Protein AF-S8DKG9-F1 (afdb_monomer)

Structure (mmCIF, N/CA/C/O backbone):
data_AF-S8DKG9-F1
#
_entry.id   AF-S8DKG9-F1
#
loop_
_atom_site.group_PDB
_atom_site.id
_atom_site.type_symbol
_atom_site.label_atom_id
_atom_site.label_alt_id
_atom_site.label_comp_id
_atom_site.label_asym_id
_atom_site.label_entity_id
_atom_site.label_seq_id
_atom_site.pdbx_PDB_ins_code
_atom_site.Cartn_x
_atom_site.Cartn_y
_atom_site.Cartn_z
_atom_site.occupancy
_atom_site.B_iso_or_equiv
_atom_site.auth_seq_id
_atom_site.auth_comp_id
_atom_site.auth_asym_id
_atom_site.auth_atom_id
_atom_site.pdbx_PDB_model_num
ATOM 1 N N . MET A 1 1 ? 8.932 7.294 16.974 1.00 75.62 1 MET A N 1
ATOM 2 C CA . MET A 1 1 ? 8.377 8.209 15.946 1.00 75.62 1 MET A CA 1
ATOM 3 C C . MET A 1 1 ? 7.200 7.528 15.258 1.00 75.62 1 MET A C 1
ATOM 5 O O . MET A 1 1 ? 7.121 6.305 15.346 1.00 75.62 1 MET A O 1
ATOM 9 N N . VAL A 1 2 ? 6.285 8.270 14.629 1.00 86.62 2 VAL A N 1
ATOM 10 C CA . VAL A 1 2 ? 5.257 7.687 13.738 1.00 86.62 2 VAL A CA 1
ATOM 11 C C . VAL A 1 2 ? 5.864 7.347 12.367 1.00 86.62 2 VAL A C 1
ATOM 13 O O . VAL A 1 2 ? 6.949 7.855 12.080 1.00 86.62 2 VAL A O 1
ATOM 16 N N . PRO A 1 3 ? 5.244 6.473 11.552 1.00 85.62 3 PRO A N 1
ATOM 17 C CA . PRO A 1 3 ? 5.684 6.229 10.180 1.00 85.62 3 PRO A CA 1
ATOM 18 C C . PRO A 1 3 ? 5.765 7.501 9.342 1.00 85.62 3 PRO A C 1
ATOM 20 O O . PRO A 1 3 ? 4.886 8.356 9.423 1.00 85.62 3 PRO A O 1
ATOM 23 N N . CYS A 1 4 ? 6.819 7.603 8.537 1.00 88.81 4 CYS A N 1
ATOM 24 C CA . CYS A 1 4 ? 7.011 8.702 7.603 1.00 88.81 4 CYS A CA 1
ATOM 25 C C . CYS A 1 4 ? 6.532 8.298 6.204 1.00 88.81 4 CYS A C 1
ATOM 27 O O . CYS A 1 4 ? 6.361 7.115 5.903 1.00 88.81 4 CYS A O 1
ATOM 29 N N . HIS A 1 5 ? 6.385 9.294 5.333 1.00 92.19 5 HIS A N 1
ATOM 30 C CA . HIS A 1 5 ? 6.269 9.076 3.895 1.00 92.19 5 HIS A CA 1
ATOM 31 C C . HIS A 1 5 ? 7.368 8.121 3.403 1.00 92.19 5 HIS A C 1
ATOM 33 O O . HIS A 1 5 ? 8.530 8.244 3.806 1.00 92.19 5 HIS A O 1
ATOM 39 N N . GLY A 1 6 ? 7.015 7.177 2.532 1.00 94.19 6 GLY A N 1
ATOM 40 C CA . GLY A 1 6 ? 7.966 6.222 1.968 1.00 94.19 6 GLY A CA 1
ATOM 41 C C . GLY A 1 6 ? 8.146 4.939 2.786 1.00 94.19 6 GLY A C 1
ATOM 42 O O . GLY A 1 6 ? 8.810 4.012 2.327 1.00 94.19 6 GLY A O 1
ATOM 43 N N . THR A 1 7 ? 7.623 4.866 4.017 1.00 95.69 7 THR A N 1
ATOM 44 C CA . THR A 1 7 ? 7.781 3.694 4.893 1.00 95.69 7 THR A CA 1
ATOM 45 C C . THR A 1 7 ? 6.793 2.584 4.529 1.00 95.69 7 THR A C 1
ATOM 47 O O . THR A 1 7 ? 5.601 2.829 4.353 1.00 95.69 7 THR A O 1
ATOM 50 N N . TYR A 1 8 ? 7.273 1.342 4.482 1.00 96.50 8 TYR A N 1
ATOM 51 C CA . TYR A 1 8 ? 6.431 0.154 4.402 1.00 96.50 8 TYR A CA 1
ATOM 52 C C . TYR A 1 8 ? 5.974 -0.293 5.787 1.00 96.50 8 TYR A C 1
ATOM 54 O O . TYR A 1 8 ? 6.743 -0.321 6.749 1.00 96.50 8 TYR A O 1
ATOM 62 N N . LEU A 1 9 ? 4.708 -0.680 5.872 1.00 95.25 9 LEU A N 1
ATOM 63 C CA . LEU A 1 9 ? 4.007 -1.033 7.092 1.00 95.25 9 LEU A CA 1
ATOM 64 C C . LEU A 1 9 ? 3.338 -2.391 6.951 1.00 95.25 9 LEU A C 1
ATOM 66 O O . LEU A 1 9 ? 2.873 -2.771 5.878 1.00 95.25 9 LEU A O 1
ATOM 70 N N . ILE A 1 10 ? 3.220 -3.079 8.082 1.00 94.69 10 ILE A N 1
ATOM 71 C CA . ILE A 1 10 ? 2.229 -4.136 8.252 1.00 94.69 10 ILE A CA 1
ATOM 72 C C . ILE A 1 10 ? 1.059 -3.510 8.999 1.00 94.69 10 ILE A C 1
ATOM 74 O O . ILE A 1 10 ? 1.215 -3.062 10.138 1.00 94.69 10 ILE A O 1
ATOM 78 N N . VAL A 1 11 ? -0.101 -3.467 8.356 1.00 93.62 11 VAL A N 1
ATOM 79 C CA . VAL A 1 11 ? -1.324 -2.894 8.917 1.00 93.62 11 VAL A CA 1
ATOM 80 C C . VAL A 1 11 ? -2.338 -3.992 9.200 1.00 93.62 11 VAL A C 1
ATOM 82 O O . VAL A 1 11 ? -2.447 -4.971 8.465 1.00 93.62 11 VAL A O 1
ATOM 85 N N . GLN A 1 12 ? -3.079 -3.827 10.287 1.00 94.62 12 GLN A N 1
ATOM 86 C CA . GLN A 1 12 ? -4.190 -4.690 10.661 1.00 94.62 12 GLN A CA 1
ATOM 87 C C . GLN A 1 12 ? -5.362 -3.794 11.035 1.00 94.62 12 GLN A C 1
ATOM 89 O O . GLN A 1 12 ? -5.198 -2.850 11.809 1.00 94.62 12 GLN A O 1
ATOM 94 N N . LEU A 1 13 ? -6.529 -4.083 10.466 1.00 91.75 13 LEU A N 1
ATOM 95 C CA . LEU A 1 13 ? -7.743 -3.326 10.739 1.00 91.75 13 LEU A CA 1
ATOM 96 C C . LEU A 1 13 ? -8.212 -3.580 12.177 1.00 91.75 13 LEU A C 1
ATOM 98 O O . LEU A 1 13 ? -8.442 -4.727 12.559 1.00 91.75 13 LEU A O 1
ATOM 102 N N . ASP A 1 14 ? -8.393 -2.507 12.945 1.00 92.94 14 ASP A N 1
ATOM 103 C CA . ASP A 1 14 ? -9.015 -2.536 14.272 1.00 92.94 14 ASP A CA 1
ATOM 104 C C . ASP A 1 14 ? -10.452 -2.013 14.164 1.00 92.94 14 ASP A C 1
ATOM 106 O O . ASP A 1 14 ? -10.747 -0.846 14.436 1.00 92.94 14 ASP A O 1
ATOM 110 N N . ALA A 1 15 ? -11.347 -2.885 13.693 1.00 92.25 15 ALA A N 1
ATOM 111 C CA . ALA A 1 15 ? -12.741 -2.532 13.435 1.00 92.25 15 ALA A CA 1
ATOM 112 C C . ALA A 1 15 ? -13.464 -2.058 14.706 1.00 92.25 15 ALA A C 1
ATOM 114 O O . ALA A 1 15 ? -14.279 -1.142 14.646 1.00 92.25 15 ALA A O 1
ATOM 115 N N . VAL A 1 16 ? -13.139 -2.645 15.863 1.00 92.94 16 VAL A N 1
ATOM 116 C CA . VAL A 1 16 ? -13.751 -2.295 17.152 1.00 92.94 16 VAL A CA 1
ATOM 117 C C . VAL A 1 16 ? -13.411 -0.858 17.526 1.00 92.94 16 VAL A C 1
ATOM 119 O O . VAL A 1 16 ? -14.312 -0.070 17.806 1.00 92.94 16 VAL A O 1
ATOM 122 N N . ARG A 1 17 ? -12.130 -0.483 17.462 1.00 90.62 17 ARG A N 1
ATOM 123 C CA . ARG A 1 17 ? -11.689 0.881 17.773 1.00 90.62 17 ARG A CA 1
ATOM 124 C C . ARG A 1 17 ? -12.236 1.922 16.795 1.00 90.62 17 ARG A C 1
ATOM 126 O O . ARG A 1 17 ? -12.411 3.076 17.174 1.00 90.62 17 ARG A O 1
ATOM 133 N N . MET A 1 18 ? -12.511 1.535 15.548 1.00 88.69 18 MET A N 1
ATOM 134 C CA . MET A 1 18 ? -13.120 2.431 14.559 1.00 88.69 18 MET A CA 1
ATOM 135 C C . MET A 1 18 ? -14.575 2.771 14.884 1.00 88.69 18 MET A C 1
ATOM 137 O O . MET A 1 18 ? -14.980 3.915 14.685 1.00 88.69 18 MET A O 1
ATOM 141 N N . VAL A 1 19 ? -15.352 1.803 15.378 1.00 93.62 19 VAL A N 1
ATOM 142 C CA . VAL A 1 19 ? -16.785 1.996 15.665 1.00 93.62 19 VAL A CA 1
ATOM 143 C C . VAL A 1 19 ? -17.067 2.394 17.112 1.00 93.62 19 VAL A C 1
ATOM 145 O O . VAL A 1 19 ? -18.139 2.920 17.390 1.00 93.62 19 VAL A O 1
ATOM 148 N N . GLU A 1 20 ? -16.121 2.196 18.035 1.00 92.06 20 GLU A N 1
ATOM 149 C CA . GLU A 1 20 ? -16.261 2.556 19.454 1.00 92.06 20 GLU A CA 1
ATOM 150 C C . GLU A 1 20 ? -16.758 4.002 19.678 1.00 92.06 20 GLU A C 1
ATOM 152 O O . GLU A 1 20 ? -17.687 4.183 20.470 1.00 92.06 20 GLU A O 1
ATOM 157 N N . PRO A 1 21 ? -16.256 5.035 18.965 1.00 91.19 21 PRO A N 1
ATOM 158 C CA . PRO A 1 21 ? -16.737 6.407 19.140 1.00 91.19 21 PRO A CA 1
ATOM 159 C C . PRO A 1 21 ? -18.199 6.626 18.729 1.00 91.19 21 PRO A C 1
ATOM 161 O O . PRO A 1 21 ? -18.789 7.619 19.146 1.00 91.19 21 PRO A O 1
ATOM 164 N N . LEU A 1 22 ? -18.777 5.733 17.916 1.00 94.25 22 LEU A N 1
ATOM 165 C CA . LEU A 1 22 ? -20.170 5.819 17.467 1.00 94.25 22 LEU A CA 1
ATOM 166 C C . LEU A 1 22 ? -21.159 5.355 18.543 1.00 94.25 22 LEU A C 1
ATOM 168 O O . LEU A 1 22 ? -22.343 5.651 18.431 1.00 94.25 22 LEU A O 1
ATOM 172 N N . GLN A 1 23 ? -20.682 4.644 19.575 1.00 94.38 23 GLN A N 1
ATOM 173 C CA . GLN A 1 23 ? -21.496 4.134 20.687 1.00 94.38 23 GLN A CA 1
ATOM 174 C C . GLN A 1 23 ? -22.697 3.275 20.241 1.00 94.38 23 GLN A C 1
ATOM 176 O O . GLN A 1 23 ? -23.710 3.200 20.933 1.00 94.38 23 GLN A O 1
ATOM 181 N N . ASP A 1 24 ? -22.571 2.596 19.098 1.00 96.88 24 ASP A N 1
ATOM 182 C CA . ASP A 1 24 ? -23.618 1.748 18.530 1.00 96.88 24 ASP A CA 1
ATOM 183 C C . ASP A 1 24 ? -23.346 0.261 18.853 1.00 96.88 24 ASP A C 1
ATOM 185 O O . ASP A 1 24 ? -22.339 -0.302 18.401 1.00 96.88 24 ASP A O 1
ATOM 189 N N . PRO A 1 25 ? -24.225 -0.410 19.624 1.00 94.88 25 PRO A N 1
ATOM 190 C CA . PRO A 1 25 ? -24.034 -1.806 20.007 1.00 94.88 25 PRO A CA 1
ATOM 191 C C . PRO A 1 25 ? -24.136 -2.786 18.828 1.00 94.88 25 PRO A C 1
ATOM 193 O O . PRO A 1 25 ? -23.493 -3.837 18.868 1.00 94.88 25 PRO A O 1
ATOM 196 N N . VAL A 1 26 ? -24.901 -2.463 17.779 1.00 96.62 26 VAL A N 1
ATOM 197 C CA . VAL A 1 26 ? -25.032 -3.288 16.567 1.00 96.62 26 VAL A CA 1
ATOM 198 C C . VAL A 1 26 ? -23.736 -3.229 15.768 1.00 96.62 26 VAL A C 1
ATOM 200 O O . VAL A 1 26 ? -23.186 -4.273 15.410 1.00 96.62 26 VAL A O 1
ATOM 203 N N . LEU A 1 27 ? -23.193 -2.025 15.558 1.00 94.88 27 LEU A N 1
ATOM 204 C CA . LEU A 1 27 ? -21.902 -1.859 14.884 1.00 94.88 27 LEU A CA 1
ATOM 205 C C . LEU A 1 27 ? -20.767 -2.504 15.678 1.00 94.88 27 LEU A C 1
ATOM 207 O O . LEU A 1 27 ? -19.899 -3.146 15.092 1.00 94.88 27 LEU A O 1
ATOM 211 N N . LEU A 1 28 ? -20.787 -2.395 17.007 1.00 96.00 28 LEU A N 1
ATOM 212 C CA . LEU A 1 28 ? -19.788 -3.027 17.864 1.00 96.00 28 LEU A CA 1
ATOM 213 C C . LEU A 1 28 ? -19.847 -4.559 17.784 1.00 96.00 28 LEU A C 1
ATOM 215 O O . LEU A 1 28 ? -18.804 -5.212 17.731 1.00 96.00 28 LEU A O 1
ATOM 219 N N . ALA A 1 29 ? -21.049 -5.142 17.761 1.00 94.62 29 ALA A N 1
ATOM 220 C CA . ALA A 1 29 ? -21.229 -6.581 17.592 1.00 94.62 29 ALA A CA 1
ATOM 221 C C . ALA A 1 29 ? -20.717 -7.053 16.222 1.00 94.62 29 ALA A C 1
ATOM 223 O O . ALA A 1 29 ? -19.971 -8.030 16.159 1.00 94.62 29 ALA A O 1
ATOM 224 N N . ALA A 1 30 ? -21.039 -6.321 15.150 1.00 94.81 30 ALA A N 1
ATOM 225 C CA . ALA A 1 30 ? -20.539 -6.603 13.806 1.00 94.81 30 ALA A CA 1
ATOM 226 C C . ALA A 1 30 ? -19.007 -6.473 13.722 1.00 94.81 30 ALA A C 1
ATOM 228 O O . ALA A 1 30 ? -18.332 -7.353 13.192 1.00 94.81 30 ALA A O 1
ATOM 229 N N . ALA A 1 31 ? -18.432 -5.426 14.316 1.00 94.44 31 ALA A N 1
ATOM 230 C CA . ALA A 1 31 ? -16.992 -5.191 14.318 1.00 94.44 31 ALA A CA 1
ATOM 231 C C . ALA A 1 31 ? -16.198 -6.298 15.028 1.00 94.44 31 ALA A C 1
ATOM 233 O O . ALA A 1 31 ? -15.081 -6.607 14.621 1.00 94.44 31 ALA A O 1
ATOM 234 N N . ARG A 1 32 ? -16.768 -6.920 16.067 1.00 93.56 32 ARG A N 1
ATOM 235 C CA . ARG A 1 32 ? -16.126 -8.018 16.811 1.00 93.56 32 ARG A CA 1
ATOM 236 C C . ARG A 1 32 ? -16.015 -9.316 16.018 1.00 93.56 32 ARG A C 1
ATOM 238 O O . ARG A 1 32 ? -15.121 -10.106 16.305 1.00 93.56 32 ARG A O 1
ATOM 245 N N . VAL A 1 33 ? -16.919 -9.550 15.069 1.00 94.75 33 VAL A N 1
ATOM 246 C CA . VAL A 1 33 ? -16.919 -10.768 14.241 1.00 94.75 33 VAL A CA 1
ATOM 247 C C . VAL A 1 33 ? -16.203 -10.576 12.905 1.00 94.75 33 VAL A C 1
ATOM 249 O O . VAL A 1 33 ? -15.987 -11.552 12.189 1.00 94.75 33 VAL A O 1
ATOM 252 N N . LEU A 1 34 ? -15.812 -9.342 12.564 1.00 92.19 34 LEU A N 1
ATOM 253 C CA . LEU A 1 34 ? -15.063 -9.075 11.343 1.00 92.19 34 LEU A CA 1
ATOM 254 C C . LEU A 1 34 ?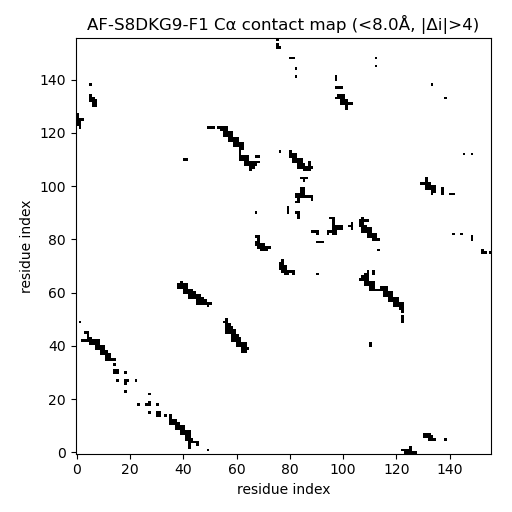 -13.671 -9.722 11.414 1.00 92.19 34 LEU A C 1
ATOM 256 O O . LEU A 1 34 ? -12.921 -9.483 12.367 1.00 92.19 34 LEU A O 1
ATOM 260 N N . PRO A 1 35 ? -13.283 -10.513 10.398 1.00 89.31 35 PRO A N 1
ATOM 261 C CA . PRO A 1 35 ? -11.953 -11.092 10.353 1.00 89.31 35 PRO A CA 1
ATOM 262 C C . PRO A 1 35 ? -10.920 -9.977 10.184 1.00 89.31 35 PRO A C 1
ATOM 264 O O . PRO A 1 35 ? -10.981 -9.184 9.244 1.00 89.31 35 PRO A O 1
ATOM 267 N N . SER A 1 36 ? -9.938 -9.932 11.083 1.00 86.81 36 SER A N 1
ATOM 268 C CA . SER A 1 36 ? -8.800 -9.028 10.939 1.00 86.81 36 SER A CA 1
ATOM 269 C C . SER A 1 36 ? -7.647 -9.766 10.266 1.00 86.81 36 SER A C 1
ATOM 271 O O . SER A 1 36 ? -7.151 -10.777 10.759 1.00 86.81 36 SER A O 1
ATOM 273 N N . GLN A 1 37 ? -7.233 -9.261 9.108 1.00 91.12 37 GLN A N 1
ATOM 274 C CA . GLN A 1 37 ? -6.073 -9.759 8.378 1.00 91.12 37 GLN A CA 1
ATOM 275 C C . GLN A 1 37 ? -4.953 -8.724 8.420 1.00 91.12 37 GLN A C 1
ATOM 277 O O . GLN A 1 37 ? -5.185 -7.535 8.661 1.00 91.12 37 GLN A O 1
ATOM 282 N N . LYS A 1 38 ? -3.726 -9.203 8.222 1.00 94.62 38 LYS A N 1
ATOM 283 C CA . LYS A 1 38 ? -2.544 -8.355 8.108 1.00 94.62 38 LYS A CA 1
ATOM 284 C C . LYS A 1 38 ? -2.277 -8.090 6.639 1.00 94.62 38 LYS A C 1
ATOM 286 O O . LYS A 1 38 ? -2.207 -9.027 5.850 1.00 94.62 38 LYS A O 1
ATOM 291 N N . TYR A 1 39 ? -2.074 -6.827 6.316 1.00 94.94 39 TYR A N 1
ATOM 292 C CA . TYR A 1 39 ? -1.759 -6.370 4.974 1.00 94.94 39 TYR A CA 1
ATOM 293 C C . TYR A 1 39 ? -0.414 -5.669 4.991 1.00 94.94 39 TYR A C 1
ATOM 295 O O . TYR A 1 39 ? -0.038 -5.054 5.991 1.00 94.94 39 TYR A O 1
ATOM 303 N N . VAL A 1 40 ? 0.304 -5.755 3.880 1.00 96.44 40 VAL A N 1
ATOM 304 C CA . VAL A 1 40 ? 1.503 -4.953 3.661 1.00 96.44 40 VAL A CA 1
ATOM 305 C C . VAL A 1 40 ? 1.091 -3.717 2.877 1.00 96.44 40 VAL A C 1
ATOM 307 O O . VAL A 1 40 ? 0.313 -3.80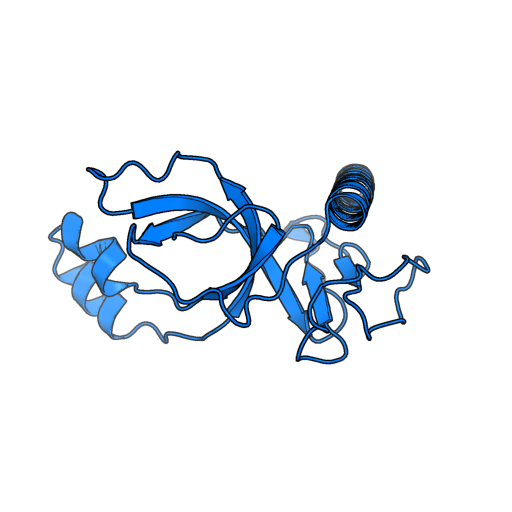7 1.929 1.00 96.44 40 VAL A O 1
ATOM 310 N N . ALA A 1 41 ? 1.574 -2.558 3.297 1.00 96.94 41 ALA A N 1
ATOM 311 C CA . ALA A 1 41 ? 1.223 -1.289 2.687 1.00 96.94 41 ALA A CA 1
ATOM 312 C C . ALA A 1 41 ? 2.414 -0.334 2.685 1.00 96.94 41 ALA A C 1
ATOM 314 O O . ALA A 1 41 ? 3.337 -0.477 3.482 1.00 96.94 41 ALA A O 1
ATOM 315 N N . HIS A 1 42 ? 2.379 0.654 1.807 1.00 97.19 42 HIS A N 1
ATOM 316 C CA . HIS A 1 42 ? 3.346 1.738 1.714 1.00 97.19 42 HIS A CA 1
ATOM 317 C C . HIS A 1 42 ? 2.674 3.062 2.085 1.00 97.19 42 HIS A C 1
ATOM 319 O O . HIS A 1 42 ? 1.566 3.323 1.621 1.00 97.19 42 HIS A O 1
ATOM 325 N N . VAL A 1 43 ? 3.319 3.900 2.900 1.00 96.38 43 VAL A N 1
ATOM 326 C CA . VAL A 1 43 ? 2.818 5.249 3.216 1.00 96.38 43 VAL A CA 1
ATOM 327 C C . VAL A 1 43 ? 3.055 6.164 2.019 1.00 96.38 43 VAL A C 1
ATOM 329 O O . VAL A 1 43 ? 4.193 6.564 1.772 1.00 96.38 43 VAL A O 1
ATOM 332 N N . LEU A 1 44 ? 1.980 6.470 1.291 1.00 95.50 44 LEU A N 1
ATOM 333 C CA . LEU A 1 44 ? 2.010 7.335 0.114 1.00 95.50 44 LEU A CA 1
ATOM 334 C C . LEU A 1 44 ? 1.873 8.806 0.494 1.00 95.50 44 LEU A C 1
ATOM 336 O O . LEU A 1 44 ? 2.635 9.623 0.009 1.00 95.50 44 LEU A O 1
ATOM 340 N N . GLU A 1 45 ? 0.945 9.148 1.385 1.00 93.69 45 GLU A N 1
ATOM 341 C CA . GLU A 1 45 ? 0.726 10.540 1.784 1.00 93.69 45 GLU A CA 1
ATOM 342 C C . GLU A 1 45 ? 0.366 10.639 3.270 1.00 93.69 45 GLU A C 1
ATOM 344 O O . GLU A 1 45 ? -0.235 9.732 3.853 1.00 93.69 45 GLU A O 1
ATOM 349 N N . ILE A 1 46 ? 0.775 11.743 3.899 1.00 93.81 46 ILE A N 1
ATOM 350 C CA . ILE A 1 46 ? 0.399 12.101 5.269 1.00 93.81 46 ILE A CA 1
ATOM 351 C C . ILE A 1 46 ? -0.603 13.255 5.184 1.00 93.81 46 ILE A C 1
ATOM 353 O O . ILE A 1 46 ? -0.212 14.420 5.151 1.00 93.81 46 ILE A O 1
ATOM 357 N N . ASP A 1 47 ? -1.892 12.919 5.176 1.00 93.56 47 ASP A N 1
ATOM 358 C CA . ASP A 1 47 ? -2.988 13.891 5.043 1.00 93.56 47 ASP A CA 1
ATOM 359 C C . ASP A 1 47 ? -3.131 14.791 6.280 1.00 93.56 47 ASP A C 1
ATOM 361 O O . ASP A 1 47 ? -3.643 15.909 6.216 1.00 93.56 47 ASP A O 1
ATOM 365 N N . GLU A 1 48 ? -2.737 14.285 7.450 1.00 93.38 48 GLU A N 1
ATOM 366 C CA . GLU A 1 48 ? -2.856 14.985 8.723 1.00 93.38 48 GLU A CA 1
ATOM 367 C C . GLU A 1 48 ? -1.557 14.880 9.519 1.00 93.38 48 GLU A C 1
ATOM 369 O O . GLU A 1 48 ? -1.030 13.794 9.752 1.00 93.38 48 GLU A O 1
ATOM 374 N N . LEU A 1 49 ? -1.042 16.018 9.992 1.00 89.56 49 LEU A N 1
ATOM 375 C CA . LEU A 1 49 ? 0.191 16.019 10.772 1.00 89.56 49 LEU A CA 1
ATOM 376 C C . LEU A 1 49 ? 0.016 15.248 12.099 1.00 89.56 49 LEU A C 1
ATOM 378 O O . LEU A 1 49 ? -0.978 15.462 12.809 1.00 89.56 49 LEU A O 1
ATOM 382 N N . PRO A 1 50 ? 0.994 14.406 12.487 1.00 89.69 50 PRO A N 1
ATOM 383 C CA . PRO A 1 50 ? 0.964 13.603 13.709 1.00 89.69 50 PRO A CA 1
ATOM 384 C C . PRO A 1 50 ? 1.245 14.465 14.949 1.00 89.69 50 PRO A C 1
ATOM 386 O O . PRO A 1 50 ? 2.315 14.413 15.558 1.00 89.69 50 PRO A O 1
ATOM 389 N N . MET A 1 51 ? 0.275 15.301 15.316 1.00 89.44 51 MET A N 1
ATOM 390 C CA . MET A 1 51 ? 0.395 16.218 16.447 1.00 89.44 51 MET A CA 1
ATOM 391 C C . MET A 1 51 ? 0.366 15.455 17.786 1.00 89.44 51 MET A C 1
ATOM 393 O O . MET A 1 51 ? -0.485 14.577 17.954 1.00 89.44 51 MET A O 1
ATOM 397 N N . PRO A 1 52 ? 1.191 15.830 18.788 1.00 84.50 52 PRO A N 1
ATOM 398 C CA . PRO A 1 52 ? 1.271 15.125 20.076 1.00 84.50 52 PRO A CA 1
ATOM 399 C C . PRO A 1 52 ? -0.053 15.010 20.848 1.00 84.50 52 PRO A C 1
ATOM 401 O O . PRO A 1 52 ? -0.222 14.097 21.649 1.00 84.50 52 PRO A O 1
ATOM 404 N N . PHE A 1 53 ? -0.991 15.933 20.621 1.00 88.56 53 PHE A N 1
ATOM 405 C CA . PHE A 1 53 ? -2.299 15.969 21.285 1.00 88.56 53 PHE A CA 1
ATOM 406 C C . PHE A 1 53 ? -3.396 15.184 20.549 1.00 88.56 53 PHE A C 1
ATOM 408 O O . PHE A 1 53 ? -4.496 15.024 21.078 1.00 88.56 53 PHE A O 1
ATOM 415 N N . LYS A 1 54 ? -3.138 14.707 19.326 1.00 90.25 54 LYS A N 1
ATOM 416 C CA . LYS A 1 54 ? -4.087 13.879 18.572 1.00 90.25 54 LYS A CA 1
ATOM 417 C C . LYS A 1 54 ? -3.827 12.405 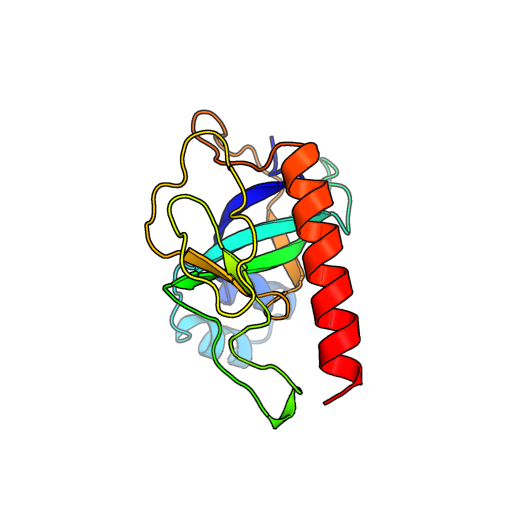18.86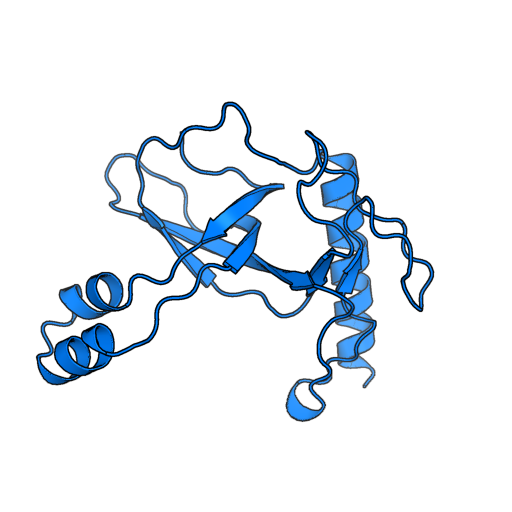1 1.00 90.25 54 LYS A C 1
ATOM 419 O O . LYS A 1 54 ? -2.677 11.988 18.961 1.00 90.25 54 LYS A O 1
ATOM 424 N N . ARG A 1 55 ? -4.895 11.608 18.973 1.00 90.88 55 ARG A N 1
ATOM 425 C CA . ARG A 1 55 ? -4.807 10.154 19.223 1.00 90.88 55 ARG A CA 1
ATOM 426 C C . ARG A 1 55 ? -4.273 9.380 18.019 1.00 90.88 55 ARG A C 1
ATOM 428 O O . ARG A 1 55 ? -3.637 8.342 18.186 1.00 90.88 55 ARG A O 1
ATOM 435 N N . ASP A 1 56 ? -4.546 9.886 16.828 1.00 93.19 56 ASP A N 1
ATOM 436 C CA . ASP A 1 56 ? -4.174 9.321 15.541 1.00 93.19 56 ASP A CA 1
ATOM 437 C C . ASP A 1 56 ? -4.017 10.443 14.508 1.00 93.19 56 ASP A C 1
ATOM 439 O O . ASP A 1 56 ? -4.306 11.610 14.791 1.00 93.19 56 ASP A O 1
ATOM 443 N N . HIS A 1 57 ? -3.505 10.081 13.340 1.00 93.38 57 HIS A N 1
ATOM 444 C CA . HIS A 1 57 ? -3.424 10.938 12.166 1.00 93.38 57 HIS A CA 1
ATOM 445 C C . HIS A 1 57 ? -3.864 10.163 10.928 1.00 93.38 57 HIS A C 1
ATOM 447 O O . HIS A 1 57 ? -3.729 8.936 10.871 1.00 93.38 57 HIS A O 1
ATOM 453 N N . LYS A 1 58 ? -4.422 10.881 9.955 1.00 94.69 58 LYS A N 1
ATOM 454 C CA . LYS A 1 58 ? -4.809 10.335 8.657 1.00 94.69 58 LYS A CA 1
ATOM 455 C C . LYS A 1 58 ? -3.620 10.239 7.709 1.00 94.69 58 LYS A C 1
ATOM 457 O O . LYS A 1 58 ? -2.843 11.185 7.593 1.00 94.69 58 LYS A O 1
ATOM 462 N N . CYS A 1 59 ? -3.550 9.111 7.015 1.00 95.19 59 CYS A N 1
ATOM 463 C CA . CYS A 1 59 ? -2.604 8.866 5.936 1.00 95.19 59 CYS A CA 1
ATOM 464 C C . CYS A 1 59 ? -3.296 8.142 4.787 1.00 95.19 59 CYS A C 1
ATOM 466 O O . CYS A 1 59 ? -4.189 7.314 5.015 1.00 95.19 59 CYS A O 1
ATOM 468 N N . GLN A 1 60 ? -2.788 8.361 3.582 1.00 96.31 60 GLN A N 1
ATOM 469 C CA . GLN A 1 60 ? -3.082 7.527 2.432 1.00 96.31 60 GLN A CA 1
ATOM 470 C C . GLN A 1 60 ? -2.006 6.452 2.289 1.00 96.31 60 GLN A C 1
ATOM 472 O O . GLN A 1 60 ? -0.800 6.721 2.334 1.00 96.31 60 GLN A O 1
ATOM 477 N N . LEU A 1 61 ? -2.450 5.209 2.135 1.00 97.12 61 LEU A N 1
ATOM 478 C CA . LEU A 1 61 ? -1.574 4.072 1.891 1.00 97.12 61 LEU A CA 1
ATOM 479 C C . LEU A 1 61 ? -1.709 3.588 0.453 1.00 97.12 61 LEU A C 1
ATOM 481 O O . LEU A 1 61 ? -2.716 3.848 -0.192 1.00 97.12 61 LEU A O 1
ATOM 485 N N . VAL A 1 62 ? -0.732 2.812 -0.005 1.00 97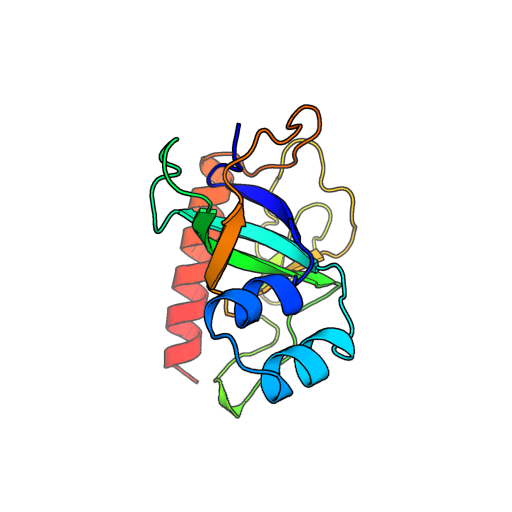.19 62 VAL A N 1
ATOM 486 C CA . VAL A 1 62 ? -0.831 1.954 -1.192 1.00 97.19 62 VAL A CA 1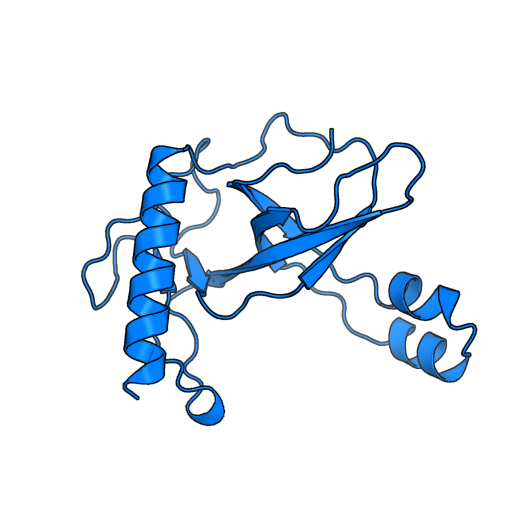
ATOM 487 C C . VAL A 1 62 ? -0.659 0.513 -0.731 1.00 97.19 62 VAL A C 1
ATOM 489 O O . VAL A 1 62 ? 0.347 0.189 -0.093 1.00 97.19 62 VAL A O 1
ATOM 492 N N . LEU A 1 63 ? -1.636 -0.351 -1.003 1.00 97.00 63 LEU A N 1
ATOM 493 C CA . LEU A 1 63 ? -1.545 -1.764 -0.636 1.00 97.00 63 LEU A CA 1
ATOM 494 C C . LEU A 1 63 ? -0.541 -2.503 -1.524 1.00 97.00 63 LEU A C 1
ATOM 496 O O . LEU A 1 63 ? -0.404 -2.228 -2.717 1.00 97.00 63 LEU A O 1
ATOM 500 N N . VAL A 1 64 ? 0.155 -3.462 -0.918 1.00 97.38 64 VAL A N 1
ATOM 501 C CA . VAL A 1 64 ? 1.107 -4.338 -1.597 1.00 97.38 64 VAL A CA 1
ATOM 502 C C . VAL A 1 64 ? 0.472 -5.709 -1.793 1.00 97.38 64 VAL A C 1
ATOM 504 O O . VAL A 1 64 ? 0.103 -6.377 -0.825 1.00 97.38 64 VAL A O 1
ATOM 507 N N . GLY A 1 65 ? 0.366 -6.121 -3.052 1.00 95.31 65 GLY A N 1
ATOM 508 C CA . GLY A 1 65 ? -0.077 -7.447 -3.464 1.00 95.31 65 GLY A CA 1
ATOM 509 C C . GLY A 1 65 ? 1.097 -8.388 -3.725 1.00 95.31 65 GLY A C 1
ATOM 510 O O . GLY A 1 65 ? 2.236 -7.958 -3.928 1.00 95.31 65 GLY A O 1
ATOM 511 N N . LYS A 1 66 ? 0.809 -9.692 -3.721 1.00 95.06 66 LYS A N 1
ATOM 512 C CA . LYS A 1 66 ? 1.708 -10.712 -4.265 1.00 95.06 66 LYS A CA 1
ATOM 513 C C . LYS A 1 66 ? 1.293 -11.002 -5.706 1.00 95.06 66 LYS A C 1
ATOM 515 O O . LYS A 1 66 ? 0.125 -11.308 -5.932 1.00 95.06 66 LYS A O 1
ATOM 520 N N . GLY A 1 67 ? 2.241 -10.947 -6.635 1.00 94.25 67 GLY A N 1
ATOM 521 C CA . GLY A 1 67 ? 1.962 -10.971 -8.069 1.00 94.25 67 GLY A CA 1
ATOM 522 C C . GLY A 1 67 ? 1.325 -9.670 -8.570 1.00 94.25 67 GLY A C 1
ATOM 523 O O . GLY A 1 67 ? 1.180 -8.699 -7.824 1.00 94.25 67 GLY A O 1
ATOM 524 N N . LEU A 1 68 ? 0.958 -9.663 -9.852 1.00 93.19 68 LEU A N 1
ATOM 525 C CA . LEU A 1 68 ? 0.297 -8.525 -10.495 1.00 93.19 68 LEU A CA 1
ATOM 526 C C . LEU A 1 68 ? -1.032 -8.174 -9.809 1.00 93.19 68 LEU A C 1
ATOM 528 O O . LEU A 1 68 ? -1.659 -9.016 -9.161 1.00 93.19 68 LEU A O 1
ATOM 532 N N . CYS A 1 69 ? -1.459 -6.918 -9.958 1.00 89.69 69 CYS A N 1
ATOM 533 C CA . CYS A 1 69 ? -2.729 -6.462 -9.400 1.00 89.69 69 CYS A CA 1
ATOM 534 C C . CYS A 1 69 ? -3.900 -7.250 -10.001 1.00 89.69 69 CYS A C 1
ATOM 536 O O . CYS A 1 69 ? -3.868 -7.638 -11.169 1.00 89.69 69 CYS A O 1
ATOM 538 N N . GLN A 1 70 ? -4.936 -7.474 -9.193 1.00 90.38 70 GLN A N 1
ATOM 539 C CA . GLN A 1 70 ? -6.196 -8.000 -9.701 1.00 90.38 70 GLN A CA 1
ATOM 540 C C . GLN A 1 70 ? -6.856 -6.970 -10.617 1.00 90.38 70 GLN A C 1
ATOM 542 O O . GLN A 1 70 ? -6.818 -5.770 -10.339 1.00 90.38 70 GLN A O 1
ATOM 547 N N . GLU A 1 71 ? -7.438 -7.471 -11.699 1.00 92.00 71 GLU A N 1
ATOM 548 C CA . GLU A 1 71 ? -8.220 -6.685 -12.646 1.00 92.00 71 GLU A CA 1
ATOM 549 C C . GLU A 1 71 ? -9.593 -6.379 -12.048 1.00 92.00 71 GLU A C 1
ATOM 551 O O . GLU A 1 71 ? -10.178 -7.209 -11.349 1.00 92.00 71 GLU A O 1
ATOM 556 N N . ASP A 1 72 ? -10.085 -5.176 -12.314 1.00 92.00 72 ASP A N 1
ATOM 557 C CA . ASP A 1 72 ? -11.401 -4.704 -11.901 1.00 92.00 72 ASP A CA 1
ATOM 558 C C . ASP A 1 72 ? -11.950 -3.815 -13.022 1.00 92.00 72 ASP A C 1
ATOM 560 O O . ASP A 1 72 ? -11.603 -2.635 -13.135 1.00 92.00 72 ASP A O 1
ATOM 564 N N . GLU A 1 73 ? -12.763 -4.417 -13.894 1.00 90.12 73 GLU A N 1
ATOM 565 C CA . GLU A 1 73 ? -13.358 -3.746 -15.054 1.00 90.12 73 GLU A CA 1
ATOM 566 C C . GLU A 1 73 ? -14.284 -2.599 -14.635 1.00 90.12 73 GLU A C 1
ATOM 568 O O . GLU A 1 73 ? -14.233 -1.530 -15.243 1.00 90.12 73 GLU A O 1
ATOM 573 N N . ASP A 1 74 ? -15.057 -2.772 -13.556 1.00 91.31 74 ASP A N 1
ATOM 574 C CA . ASP A 1 74 ? -15.975 -1.749 -13.036 1.00 91.31 74 ASP A CA 1
ATOM 575 C C . ASP A 1 74 ? -15.216 -0.492 -12.588 1.00 91.31 74 ASP A C 1
ATOM 577 O O . ASP A 1 74 ? -15.719 0.633 -12.668 1.00 91.31 74 ASP A O 1
ATOM 581 N N . CYS A 1 75 ? -13.976 -0.676 -12.131 1.00 87.44 75 CYS A N 1
ATOM 582 C CA . CYS A 1 75 ? -13.086 0.404 -11.741 1.00 87.44 75 CYS A CA 1
ATOM 583 C C . CYS A 1 75 ? -12.115 0.849 -12.847 1.00 87.44 75 CYS A C 1
ATOM 585 O O . CYS A 1 75 ? -11.315 1.751 -12.574 1.00 87.44 75 CYS A O 1
ATOM 587 N N . CYS A 1 76 ? -12.153 0.279 -14.056 1.00 92.00 76 CYS A N 1
ATOM 588 C CA . CYS A 1 76 ? -11.158 0.486 -15.120 1.00 92.00 76 CYS A CA 1
ATOM 589 C C . CYS A 1 76 ? -9.711 0.181 -14.669 1.00 92.00 76 CYS A C 1
ATOM 591 O O . CYS A 1 76 ? -8.784 0.940 -14.966 1.00 92.00 76 CYS A O 1
ATOM 593 N N . ILE A 1 77 ? -9.506 -0.890 -13.897 1.00 92.75 77 ILE A N 1
ATOM 594 C CA . ILE A 1 77 ? -8.193 -1.325 -13.403 1.00 92.75 77 ILE A CA 1
ATOM 595 C C . ILE A 1 77 ? -7.756 -2.580 -14.159 1.00 92.75 77 ILE A C 1
ATOM 597 O O . ILE A 1 77 ? -8.421 -3.611 -14.092 1.00 92.75 77 ILE A O 1
ATOM 601 N N . ASP A 1 78 ? -6.603 -2.508 -14.824 1.00 93.06 78 ASP A N 1
ATOM 602 C CA . ASP A 1 78 ? -5.952 -3.671 -15.434 1.00 93.06 78 ASP A CA 1
ATOM 603 C C . ASP A 1 78 ? -4.784 -4.194 -14.567 1.00 93.06 78 ASP A C 1
ATOM 605 O O . ASP A 1 78 ? -4.282 -3.512 -13.668 1.00 93.06 78 ASP A O 1
ATOM 609 N N . SER A 1 79 ? -4.309 -5.410 -14.853 1.00 92.56 79 SER A N 1
ATOM 610 C CA . SER A 1 79 ? -3.252 -6.079 -14.077 1.00 92.56 79 SER A CA 1
ATOM 611 C C . SER A 1 79 ? -1.880 -5.403 -14.180 1.00 92.56 79 SER A C 1
ATOM 613 O O . SER A 1 79 ? -0.981 -5.660 -13.375 1.00 92.56 79 SER A O 1
ATOM 615 N N . THR A 1 80 ? -1.708 -4.498 -15.143 1.00 93.69 80 THR A N 1
ATOM 616 C CA . THR A 1 80 ? -0.480 -3.729 -15.362 1.00 93.69 80 THR A CA 1
ATOM 617 C C . THR A 1 80 ? -0.451 -2.415 -14.575 1.00 93.69 80 THR A C 1
ATOM 619 O O . THR A 1 80 ? 0.585 -1.752 -14.545 1.00 93.69 80 THR A O 1
ATOM 622 N N . MET A 1 81 ? -1.549 -2.041 -13.907 1.00 95.81 81 MET A N 1
ATOM 623 C CA . MET A 1 81 ? -1.641 -0.865 -13.032 1.00 95.81 81 MET A CA 1
ATOM 624 C C . MET A 1 81 ? -1.066 -1.151 -11.638 1.00 95.81 81 MET A C 1
ATOM 626 O O . MET A 1 81 ? -1.722 -1.013 -10.599 1.00 95.81 81 MET A O 1
ATOM 630 N N . CYS A 1 82 ? 0.181 -1.613 -11.626 1.00 96.75 82 CYS A N 1
ATOM 631 C CA . CYS A 1 82 ? 0.948 -1.870 -10.421 1.00 96.75 82 CYS A CA 1
ATOM 632 C C . CYS A 1 82 ? 2.436 -1.576 -10.625 1.00 96.75 82 CYS A C 1
ATOM 634 O O . CYS A 1 82 ? 2.921 -1.391 -11.744 1.00 96.75 82 CYS A O 1
ATOM 636 N N . ILE A 1 83 ? 3.180 -1.494 -9.526 1.00 97.50 83 ILE A N 1
ATOM 637 C CA . ILE A 1 83 ? 4.599 -1.140 -9.554 1.00 97.50 83 ILE A CA 1
ATOM 638 C C . ILE A 1 83 ? 5.408 -2.259 -8.896 1.00 97.50 83 ILE A C 1
ATOM 640 O O . ILE A 1 83 ? 5.171 -2.549 -7.720 1.00 97.50 83 ILE A O 1
ATOM 644 N N . PRO A 1 84 ? 6.367 -2.887 -9.604 1.00 97.69 84 PRO A N 1
ATOM 645 C CA . PRO A 1 84 ? 7.186 -3.943 -9.021 1.00 97.69 84 PRO A CA 1
ATOM 646 C C . PRO A 1 84 ? 8.054 -3.421 -7.873 1.00 97.69 84 PRO A C 1
ATOM 648 O O . PRO A 1 84 ? 8.649 -2.345 -7.961 1.00 97.69 84 PRO A O 1
ATOM 651 N N . ILE A 1 85 ? 8.174 -4.212 -6.808 1.00 97.88 85 ILE A N 1
ATOM 652 C CA . ILE A 1 85 ? 9.085 -3.966 -5.686 1.00 97.88 85 ILE A CA 1
ATOM 653 C C . ILE A 1 85 ? 10.227 -4.979 -5.774 1.00 97.88 85 ILE A C 1
ATOM 655 O O . ILE A 1 85 ? 9.992 -6.186 -5.826 1.00 97.88 85 ILE A O 1
ATOM 659 N N . SER A 1 86 ? 11.473 -4.504 -5.765 1.00 96.69 86 SER A N 1
ATOM 660 C CA . SER A 1 86 ? 12.659 -5.367 -5.761 1.00 96.69 86 SER A CA 1
ATOM 661 C C . SER A 1 86 ? 12.579 -6.388 -4.615 1.00 96.69 86 SER A C 1
ATOM 663 O O . SER A 1 86 ? 12.347 -5.979 -3.473 1.00 96.69 86 SER A O 1
ATOM 665 N N . PRO A 1 87 ? 12.749 -7.699 -4.887 1.00 94.94 87 PRO A N 1
ATOM 666 C CA . PRO A 1 87 ? 13.421 -8.280 -6.057 1.00 94.94 87 PRO A CA 1
ATOM 667 C C . PRO A 1 87 ? 12.515 -8.696 -7.234 1.00 94.94 87 PRO A C 1
ATOM 669 O O . PRO A 1 87 ? 12.992 -9.386 -8.133 1.00 94.94 87 PRO A O 1
ATOM 672 N N . ALA A 1 88 ? 11.229 -8.336 -7.261 1.00 94.31 88 ALA A N 1
ATOM 673 C CA . ALA A 1 88 ? 10.360 -8.641 -8.401 1.00 94.31 88 ALA 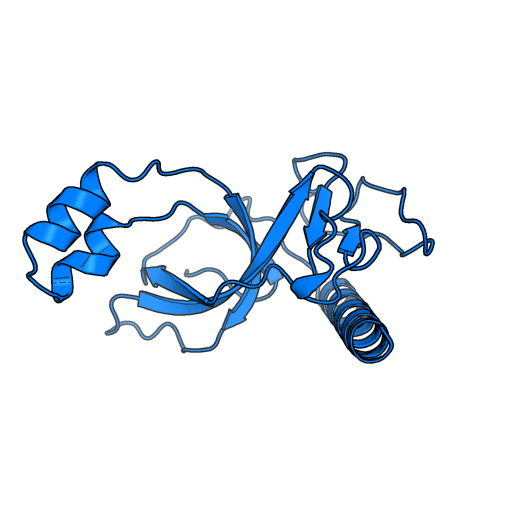A CA 1
ATOM 674 C C . ALA A 1 88 ? 10.866 -7.942 -9.675 1.00 94.31 88 ALA A C 1
ATOM 676 O O . ALA A 1 88 ? 11.174 -6.756 -9.633 1.00 94.31 88 ALA A O 1
ATOM 677 N N . THR A 1 89 ? 10.954 -8.659 -10.798 1.00 89.75 89 THR A N 1
ATOM 678 C CA . THR A 1 89 ? 11.460 -8.129 -12.084 1.00 89.75 89 THR A CA 1
ATOM 679 C C . THR A 1 89 ? 10.472 -8.263 -13.240 1.00 89.75 89 THR A C 1
ATOM 681 O O . THR A 1 89 ? 10.726 -7.742 -14.324 1.00 89.75 89 THR A O 1
ATOM 684 N N . VAL A 1 90 ? 9.354 -8.958 -13.032 1.00 90.69 90 VAL A N 1
ATOM 685 C CA . VAL A 1 90 ? 8.396 -9.282 -14.088 1.00 90.69 90 VAL A CA 1
ATOM 686 C C . VAL A 1 90 ? 7.263 -8.267 -14.059 1.00 90.69 90 VAL A C 1
ATOM 688 O O . VAL A 1 90 ? 6.443 -8.267 -13.157 1.00 90.69 90 VAL A O 1
ATOM 691 N N . HIS A 1 91 ? 7.190 -7.396 -15.059 1.00 95.31 91 HIS A N 1
ATOM 692 C CA . HIS A 1 91 ? 6.044 -6.510 -15.243 1.00 95.31 91 HIS A CA 1
ATOM 693 C C . HIS A 1 91 ? 5.726 -6.406 -16.740 1.00 95.31 91 HIS A C 1
ATOM 695 O O . HIS A 1 91 ? 6.667 -6.212 -17.513 1.00 95.31 91 HIS A O 1
ATOM 701 N N . PRO A 1 92 ? 4.454 -6.489 -17.178 1.00 94.00 92 PRO A N 1
ATOM 702 C CA . PRO A 1 92 ? 4.103 -6.478 -18.605 1.00 94.00 92 PRO A CA 1
ATOM 703 C C . PRO A 1 92 ? 4.613 -5.249 -19.369 1.00 94.00 92 PRO A C 1
ATOM 705 O O . PRO A 1 92 ? 4.981 -5.347 -20.534 1.00 94.00 92 PRO A O 1
ATOM 708 N N . LEU A 1 93 ? 4.707 -4.104 -18.686 1.00 94.38 93 LEU A N 1
ATOM 709 C CA . LEU A 1 93 ? 5.250 -2.853 -19.236 1.00 94.38 93 LEU A CA 1
ATOM 710 C C . LEU A 1 93 ? 6.758 -2.659 -18.992 1.00 94.38 93 LEU A C 1
ATOM 712 O O . LEU A 1 93 ? 7.258 -1.546 -19.113 1.00 94.38 93 LEU A O 1
ATOM 716 N N . ALA A 1 94 ? 7.478 -3.708 -18.579 1.00 94.44 94 ALA A N 1
ATOM 717 C CA . ALA A 1 94 ? 8.911 -3.670 -18.268 1.00 94.44 94 ALA A CA 1
ATOM 718 C C . ALA A 1 94 ? 9.311 -2.541 -17.289 1.00 94.44 94 ALA A C 1
ATOM 720 O O . ALA A 1 94 ? 10.377 -1.932 -17.414 1.00 94.44 94 ALA A O 1
ATOM 721 N N . ARG A 1 95 ? 8.447 -2.255 -16.302 1.00 95.00 95 ARG 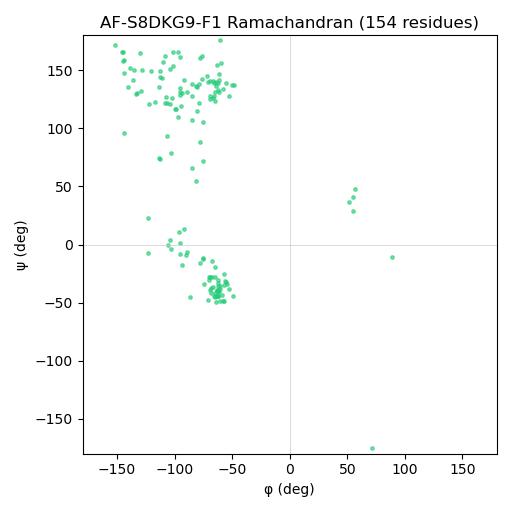A N 1
ATOM 722 C CA . ARG A 1 95 ? 8.694 -1.225 -15.283 1.00 95.00 95 ARG A CA 1
ATOM 723 C C . ARG A 1 95 ? 9.922 -1.573 -14.457 1.00 95.00 95 ARG A C 1
ATOM 725 O O . ARG A 1 95 ? 10.117 -2.723 -14.060 1.00 95.00 95 ARG A O 1
ATOM 732 N N . LYS A 1 96 ? 10.730 -0.557 -14.157 1.00 96.25 96 LYS A N 1
ATOM 733 C CA . LYS A 1 96 ? 11.871 -0.708 -13.261 1.00 96.25 96 LYS A CA 1
ATOM 734 C C . LYS A 1 96 ? 11.347 -0.933 -11.834 1.00 96.25 96 LYS A C 1
ATOM 736 O O . LYS A 1 96 ? 10.570 -0.108 -11.356 1.00 96.25 96 LYS A O 1
ATOM 741 N N . PRO A 1 97 ? 11.790 -1.988 -11.132 1.00 97.19 97 PRO A N 1
ATOM 742 C CA . PRO A 1 97 ? 11.374 -2.226 -9.755 1.00 97.19 97 PRO A CA 1
ATOM 743 C C . PRO A 1 97 ? 11.873 -1.145 -8.801 1.00 97.19 97 PRO A C 1
ATOM 745 O O . PRO A 1 97 ? 13.043 -0.747 -8.874 1.00 97.19 97 PRO A O 1
ATOM 748 N N . LEU A 1 98 ? 11.011 -0.736 -7.870 1.00 97.44 98 LEU A N 1
ATOM 749 C CA . LEU A 1 98 ? 11.362 0.136 -6.749 1.00 97.44 98 LEU A CA 1
ATOM 750 C C . LEU A 1 98 ? 12.415 -0.546 -5.870 1.00 97.44 98 LEU A C 1
ATOM 752 O O . LEU A 1 98 ? 12.343 -1.757 -5.645 1.00 97.44 98 LEU A O 1
ATOM 756 N N . GLN A 1 99 ? 13.379 0.220 -5.358 1.00 96.81 99 GLN A N 1
ATOM 757 C CA . GLN A 1 99 ? 14.527 -0.288 -4.597 1.00 96.81 99 GLN A CA 1
ATOM 758 C C . GLN A 1 99 ? 14.477 0.136 -3.117 1.00 96.81 99 GLN A C 1
ATOM 760 O O . GLN A 1 99 ? 15.257 0.987 -2.678 1.00 96.81 99 GLN A O 1
ATOM 765 N N . PRO A 1 100 ? 13.588 -0.466 -2.305 1.00 96.44 100 PRO A N 1
ATOM 766 C CA . PRO A 1 100 ? 13.505 -0.144 -0.889 1.00 96.44 100 PRO A CA 1
ATOM 767 C C . PRO A 1 100 ? 14.786 -0.496 -0.124 1.00 96.44 100 PRO A C 1
ATOM 769 O O . PRO A 1 100 ? 15.547 -1.395 -0.499 1.00 96.44 100 PRO A O 1
ATOM 772 N N . ARG A 1 101 ? 15.009 0.214 0.986 1.00 94.19 101 ARG A N 1
ATOM 773 C CA . ARG A 1 101 ? 16.124 -0.013 1.909 1.00 94.19 101 ARG A CA 1
ATOM 774 C C . ARG A 1 101 ? 15.623 -0.123 3.357 1.00 94.19 101 ARG A C 1
ATOM 776 O O . ARG A 1 101 ? 14.875 0.751 3.789 1.00 94.19 101 ARG A O 1
ATOM 783 N N . PRO A 1 102 ? 16.057 -1.146 4.121 1.00 94.19 102 PRO A N 1
ATOM 784 C CA . PRO A 1 102 ? 16.767 -2.349 3.664 1.00 94.19 102 PRO A CA 1
ATOM 785 C C . PRO A 1 102 ? 15.936 -3.173 2.658 1.00 94.19 102 PRO A C 1
ATOM 787 O O . PRO A 1 102 ? 14.803 -2.814 2.349 1.00 94.19 102 PRO A O 1
ATOM 790 N N . ILE A 1 103 ? 16.526 -4.243 2.113 1.00 93.25 103 ILE A N 1
ATOM 791 C CA . ILE A 1 103 ? 15.896 -5.093 1.086 1.00 93.25 103 ILE A CA 1
ATOM 792 C C . ILE A 1 103 ? 14.490 -5.514 1.530 1.00 93.25 103 ILE A C 1
ATOM 794 O O . ILE A 1 103 ? 14.285 -5.886 2.689 1.00 93.25 103 ILE A O 1
ATOM 798 N N . PHE A 1 104 ? 13.531 -5.462 0.601 1.00 95.44 104 PHE A N 1
ATOM 799 C CA . PHE A 1 104 ? 12.159 -5.856 0.887 1.00 95.44 104 PHE A CA 1
ATOM 800 C C . PHE A 1 104 ? 12.102 -7.336 1.301 1.00 95.44 104 PHE A C 1
ATOM 802 O O . PHE A 1 104 ? 12.682 -8.183 0.622 1.00 95.44 104 PHE A O 1
ATOM 809 N N . PRO A 1 105 ? 11.417 -7.678 2.405 1.00 93.69 105 PRO A N 1
ATOM 810 C CA . PRO A 1 105 ? 11.475 -9.025 2.971 1.00 93.69 105 PRO A CA 1
ATOM 811 C C . PRO A 1 105 ? 10.665 -10.063 2.182 1.00 93.69 105 PRO A C 1
ATOM 813 O O . PRO A 1 105 ? 10.790 -11.258 2.443 1.00 93.69 105 PRO A O 1
ATOM 816 N N . PHE A 1 106 ? 9.825 -9.626 1.242 1.00 94.12 106 PHE A N 1
ATOM 817 C CA . PHE A 1 106 ? 8.963 -10.494 0.445 1.00 94.12 106 PHE A CA 1
ATOM 818 C C . PHE A 1 106 ? 9.396 -10.493 -1.024 1.00 94.12 106 PHE A C 1
ATOM 820 O O . PHE A 1 106 ? 9.916 -9.504 -1.535 1.00 94.12 106 PHE A O 1
ATOM 827 N N . VAL A 1 107 ? 9.174 -11.615 -1.704 1.00 94.88 107 VAL A N 1
ATOM 828 C CA . VAL A 1 107 ? 9.455 -11.773 -3.137 1.00 94.88 107 VAL A CA 1
ATOM 829 C C . VAL A 1 107 ? 8.168 -11.662 -3.943 1.00 94.88 107 VAL A C 1
ATOM 831 O O . VAL A 1 107 ? 7.101 -12.009 -3.434 1.00 94.88 107 VAL A O 1
ATOM 834 N N . ASP A 1 108 ? 8.292 -11.244 -5.205 1.00 96.00 108 ASP A N 1
ATOM 835 C CA . ASP A 1 108 ? 7.168 -11.147 -6.146 1.00 96.00 108 ASP A CA 1
ATOM 836 C C . ASP A 1 108 ? 6.034 -10.245 -5.622 1.00 96.00 108 ASP A C 1
ATOM 838 O O . ASP A 1 108 ? 4.862 -10.618 -5.597 1.00 96.00 108 ASP A O 1
ATOM 842 N N . CYS A 1 109 ? 6.407 -9.057 -5.135 1.00 97.12 109 CYS A N 1
ATOM 843 C CA . CYS A 1 109 ? 5.482 -8.079 -4.571 1.00 97.12 109 CYS A CA 1
ATOM 844 C C . CYS A 1 109 ? 5.384 -6.823 -5.431 1.00 97.12 109 CYS A C 1
ATOM 846 O O . CYS A 1 109 ? 6.383 -6.344 -5.973 1.00 97.12 109 CYS A O 1
ATOM 848 N N . TYR A 1 110 ? 4.175 -6.270 -5.494 1.00 97.75 110 TYR A N 1
ATOM 849 C CA . TYR A 1 110 ? 3.846 -5.110 -6.313 1.00 97.75 110 TYR A CA 1
ATOM 850 C C . TYR A 1 110 ? 2.980 -4.153 -5.505 1.00 97.75 110 TYR A C 1
ATOM 852 O O . TYR A 1 110 ? 2.114 -4.574 -4.739 1.00 97.75 110 TYR A O 1
ATOM 860 N N . GLN A 1 111 ? 3.209 -2.856 -5.669 1.00 97.31 111 GLN A N 1
ATOM 861 C CA . GLN A 1 111 ? 2.297 -1.837 -5.169 1.00 97.31 111 GLN A CA 1
ATOM 862 C C . GLN A 1 111 ? 1.118 -1.716 -6.134 1.00 97.31 111 GLN A C 1
ATOM 864 O O . GLN A 1 111 ? 1.325 -1.444 -7.315 1.00 97.31 111 GLN A O 1
ATOM 869 N N . CYS A 1 112 ? -0.103 -1.923 -5.649 1.00 96.56 112 CYS A N 1
ATOM 870 C CA . CYS A 1 112 ? -1.306 -1.832 -6.470 1.00 96.56 112 CYS A CA 1
ATOM 871 C C . CYS A 1 112 ? -1.763 -0.372 -6.539 1.00 96.56 112 CYS A C 1
ATOM 873 O O . CYS A 1 112 ? -2.295 0.150 -5.558 1.00 96.56 112 CYS A O 1
ATOM 875 N N . THR A 1 113 ? -1.569 0.281 -7.688 1.00 95.69 113 THR A N 1
ATOM 876 C CA . THR A 1 113 ? -1.662 1.744 -7.835 1.00 95.69 113 THR A CA 1
ATOM 877 C C . THR A 1 113 ? -2.987 2.336 -7.354 1.00 95.69 113 THR A C 1
ATOM 879 O O . THR A 1 113 ? -3.000 3.432 -6.803 1.00 95.69 113 THR A O 1
ATOM 882 N N . PHE A 1 114 ? -4.098 1.612 -7.512 1.00 94.75 114 PHE A N 1
ATOM 883 C CA . PHE A 1 114 ? -5.437 2.083 -7.134 1.00 94.75 114 PHE A CA 1
ATOM 884 C C . PHE A 1 114 ? -6.000 1.447 -5.859 1.00 94.75 114 PHE A C 1
ATOM 886 O O . PHE A 1 114 ? -7.083 1.821 -5.411 1.00 94.75 114 PHE A O 1
ATOM 893 N N . ALA A 1 115 ? -5.262 0.535 -5.224 1.00 94.50 115 ALA A N 1
ATOM 894 C CA . ALA A 1 115 ? -5.629 -0.014 -3.924 1.00 94.50 115 ALA A CA 1
ATOM 895 C C . ALA A 1 115 ? -5.115 0.914 -2.813 1.00 94.50 115 ALA A C 1
ATOM 897 O O . ALA A 1 115 ? -4.205 0.561 -2.057 1.00 94.50 115 ALA A O 1
ATOM 898 N N . THR A 1 116 ? -5.676 2.128 -2.750 1.00 95.19 116 THR A N 1
ATOM 899 C CA . THR A 1 116 ? -5.157 3.224 -1.918 1.00 95.19 116 THR A CA 1
ATOM 900 C C . THR A 1 116 ? -6.097 3.623 -0.777 1.00 95.19 116 THR A C 1
ATOM 902 O O . THR A 1 116 ? -6.772 4.654 -0.865 1.00 95.19 116 THR A O 1
ATOM 905 N N . PRO A 1 117 ? -6.208 2.823 0.296 1.00 95.19 117 PRO A N 1
ATOM 906 C CA . PRO A 1 117 ? -7.091 3.152 1.402 1.00 95.19 117 PRO A CA 1
ATOM 907 C C . PRO A 1 117 ? -6.569 4.357 2.190 1.00 95.19 117 PRO A C 1
ATOM 909 O O . PRO A 1 117 ? -5.375 4.465 2.485 1.00 95.19 117 PRO A O 1
ATOM 912 N N . GLN A 1 118 ? -7.494 5.218 2.610 1.00 95.38 118 GLN A N 1
ATOM 913 C CA . GLN A 1 118 ? -7.232 6.222 3.634 1.00 95.38 118 GLN A CA 1
ATOM 914 C C . GLN A 1 118 ? -7.435 5.595 5.016 1.00 95.38 118 GLN A C 1
ATOM 916 O O . GLN A 1 118 ? -8.479 5.002 5.296 1.00 95.38 118 GLN A O 1
ATOM 921 N N . VAL A 1 119 ? -6.444 5.720 5.894 1.00 94.25 119 VAL A N 1
ATOM 922 C CA . VAL A 1 119 ? -6.459 5.094 7.223 1.00 94.25 119 VAL A CA 1
ATOM 923 C C . VAL A 1 119 ? -6.113 6.094 8.316 1.00 94.25 119 VAL A C 1
ATOM 925 O O . VAL A 1 119 ? -5.558 7.159 8.055 1.00 94.25 119 VAL A O 1
ATOM 928 N N . ARG A 1 120 ? -6.401 5.724 9.567 1.00 93.38 120 ARG A N 1
ATOM 929 C CA . ARG A 1 120 ? -5.927 6.434 10.760 1.00 93.38 120 ARG A CA 1
ATOM 930 C C . ARG A 1 120 ? -4.867 5.609 11.475 1.00 93.38 120 ARG A C 1
ATOM 932 O O . ARG A 1 120 ? -5.139 4.485 11.894 1.00 93.38 120 ARG A O 1
ATOM 939 N N . ILE A 1 121 ? -3.676 6.174 11.647 1.00 93.00 121 ILE A N 1
ATOM 940 C CA . ILE A 1 121 ? -2.565 5.533 12.354 1.00 93.00 121 ILE A CA 1
ATOM 941 C C . ILE A 1 121 ? -2.455 6.137 13.759 1.00 93.00 121 ILE A C 1
ATOM 943 O O . ILE A 1 121 ? -2.330 7.356 13.887 1.00 93.00 121 ILE A O 1
ATOM 947 N N . PRO A 1 122 ? -2.457 5.324 14.834 1.00 92.75 122 PRO A N 1
ATOM 948 C CA . PRO A 1 122 ? -2.295 5.830 16.193 1.00 92.75 122 PRO A CA 1
ATOM 949 C C . PRO A 1 122 ? -0.989 6.608 16.380 1.00 92.75 122 PRO A C 1
ATOM 951 O O . PRO A 1 122 ? 0.085 6.114 16.023 1.00 92.75 122 PRO A O 1
ATOM 954 N N . ASN A 1 123 ? -1.070 7.775 17.021 1.00 91.62 123 ASN A N 1
ATOM 955 C CA . ASN A 1 123 ? 0.080 8.604 17.376 1.00 91.62 123 ASN A CA 1
ATOM 956 C C . ASN A 1 123 ? 0.766 8.022 18.610 1.00 91.62 123 ASN A C 1
ATOM 958 O O . ASN A 1 123 ? 0.452 8.359 19.749 1.00 91.62 123 ASN A O 1
ATOM 962 N N . ARG A 1 124 ? 1.704 7.108 18.380 1.00 89.81 124 ARG A N 1
ATOM 963 C CA . ARG A 1 124 ? 2.541 6.510 19.421 1.00 89.81 124 ARG A CA 1
ATOM 964 C C . ARG A 1 124 ? 3.949 6.248 18.890 1.00 89.81 124 ARG A C 1
ATOM 966 O O . ARG A 1 124 ? 4.163 6.282 17.677 1.00 89.81 124 ARG A O 1
ATOM 973 N N . PRO A 1 125 ? 4.931 5.986 19.759 1.00 87.88 125 PRO A N 1
ATOM 974 C CA . PRO A 1 125 ? 6.243 5.551 19.309 1.00 87.88 125 PRO A CA 1
ATOM 975 C C . PRO A 1 125 ? 6.158 4.180 18.621 1.00 87.88 125 PRO A C 1
ATOM 977 O O . PRO A 1 125 ? 5.700 3.215 19.229 1.00 87.88 125 PRO A O 1
ATOM 980 N N . TYR A 1 126 ? 6.620 4.098 17.372 1.00 89.81 126 TYR A N 1
ATOM 981 C CA . TYR A 1 126 ? 6.893 2.838 16.677 1.00 89.81 126 TYR A CA 1
ATOM 982 C C . TYR A 1 126 ? 8.402 2.583 16.622 1.00 89.81 126 TYR A C 1
ATOM 984 O O . TYR A 1 126 ? 9.196 3.532 16.618 1.00 89.81 126 TYR A O 1
ATOM 992 N N . ASP A 1 127 ? 8.778 1.305 16.596 1.00 89.81 127 ASP A N 1
ATOM 993 C CA . ASP A 1 127 ? 10.156 0.864 16.392 1.00 89.81 127 ASP A CA 1
ATOM 994 C C . ASP A 1 127 ? 10.495 0.891 14.898 1.00 89.81 127 ASP A C 1
ATOM 996 O O . ASP A 1 127 ? 9.918 0.144 14.111 1.00 89.81 127 ASP A O 1
ATOM 1000 N N . HIS A 1 128 ? 11.435 1.759 14.520 1.00 88.06 128 HIS A N 1
ATOM 1001 C CA . HIS A 1 128 ? 11.861 1.960 13.131 1.00 88.06 128 HIS A CA 1
ATOM 1002 C C . HIS A 1 128 ? 13.211 1.321 12.808 1.00 88.06 128 HIS A C 1
ATOM 1004 O O . HIS A 1 128 ? 13.702 1.482 11.696 1.00 88.06 128 HIS A O 1
ATOM 1010 N N . ARG A 1 129 ? 13.836 0.595 13.748 1.00 88.88 129 ARG A N 1
ATOM 1011 C CA . ARG A 1 129 ? 15.211 0.080 13.582 1.00 88.88 129 ARG A CA 1
ATOM 1012 C C . ARG A 1 129 ? 15.407 -0.764 12.321 1.00 88.88 129 ARG A C 1
ATOM 1014 O O . ARG A 1 129 ? 16.485 -0.741 11.742 1.00 88.88 129 ARG A O 1
ATOM 1021 N N . HIS A 1 130 ? 14.366 -1.478 11.904 1.00 89.00 130 HIS A N 1
ATOM 1022 C CA . HIS A 1 130 ? 14.365 -2.328 10.711 1.00 89.00 130 HIS A CA 1
ATOM 1023 C C . HIS A 1 130 ? 13.256 -1.932 9.727 1.00 89.00 130 HIS A C 1
ATOM 1025 O O . HIS A 1 130 ? 12.790 -2.765 8.951 1.00 89.00 130 HIS A O 1
ATOM 1031 N N . ALA A 1 131 ? 12.785 -0.684 9.798 1.00 93.00 131 ALA A N 1
ATOM 1032 C CA . ALA A 1 131 ? 11.759 -0.199 8.890 1.00 93.00 131 ALA A CA 1
ATOM 1033 C C . ALA A 1 131 ? 12.302 -0.174 7.460 1.00 93.00 131 ALA A C 1
ATOM 1035 O O . ALA A 1 131 ? 13.387 0.347 7.206 1.00 93.00 131 ALA A O 1
ATOM 1036 N N . VAL A 1 132 ? 11.525 -0.737 6.540 1.00 95.88 132 VAL A N 1
ATOM 1037 C CA . VAL A 1 132 ? 11.812 -0.717 5.108 1.00 95.88 132 VAL A CA 1
ATOM 1038 C C . VAL A 1 132 ? 11.191 0.533 4.511 1.00 95.88 132 VAL A C 1
ATOM 1040 O O . VAL A 1 132 ? 10.018 0.811 4.762 1.00 95.88 132 VAL A O 1
ATOM 1043 N N . SER A 1 133 ? 11.948 1.295 3.728 1.00 96.06 133 SER A N 1
ATOM 1044 C CA . SER A 1 133 ? 11.439 2.509 3.093 1.00 96.06 133 SER A CA 1
ATOM 1045 C C . SER A 1 133 ? 12.011 2.756 1.703 1.00 96.06 133 SER A C 1
ATOM 1047 O O . SER A 1 133 ? 13.076 2.253 1.344 1.00 96.06 133 SER A O 1
ATOM 1049 N N . LEU A 1 134 ? 11.285 3.539 0.908 1.00 96.31 134 LEU A N 1
ATOM 1050 C CA . LEU A 1 134 ? 11.775 4.070 -0.358 1.00 96.31 134 LEU A CA 1
ATOM 1051 C C . LEU A 1 134 ? 12.685 5.278 -0.122 1.00 96.31 134 LEU A C 1
ATOM 1053 O O . LEU A 1 134 ? 12.399 6.152 0.698 1.00 96.31 134 LEU A O 1
ATOM 1057 N N . ALA A 1 135 ? 13.784 5.339 -0.873 1.00 91.94 135 ALA A N 1
ATOM 1058 C CA . ALA A 1 135 ? 14.586 6.550 -0.969 1.00 91.94 135 ALA A CA 1
ATOM 1059 C C . ALA A 1 135 ? 13.887 7.576 -1.877 1.00 91.94 135 ALA A C 1
ATOM 1061 O O . ALA A 1 135 ? 13.054 7.216 -2.704 1.00 91.94 135 ALA A O 1
ATOM 1062 N N . ALA A 1 136 ? 14.280 8.849 -1.786 1.00 90.25 136 ALA A N 1
ATOM 1063 C CA . ALA A 1 136 ? 13.644 9.930 -2.549 1.00 90.25 136 ALA A CA 1
ATOM 1064 C C . ALA A 1 136 ? 13.573 9.660 -4.065 1.00 90.25 136 ALA A C 1
ATOM 1066 O O . ALA A 1 136 ? 12.565 9.949 -4.695 1.00 90.25 136 ALA A O 1
ATOM 1067 N N . HIS A 1 137 ? 14.616 9.060 -4.649 1.00 92.62 137 HIS A N 1
ATOM 1068 C CA . HIS A 1 137 ? 14.619 8.730 -6.076 1.00 92.62 137 HIS A CA 1
ATOM 1069 C C . HIS A 1 137 ? 13.589 7.649 -6.460 1.00 92.62 137 HIS A C 1
ATOM 1071 O O . HIS A 1 137 ? 12.995 7.740 -7.531 1.00 92.62 137 HIS A O 1
ATOM 1077 N N . ASP A 1 138 ? 13.359 6.652 -5.598 1.00 95.25 138 ASP A N 1
ATOM 1078 C CA . ASP A 1 138 ? 12.337 5.623 -5.815 1.00 95.25 138 ASP A CA 1
ATOM 1079 C C . ASP A 1 138 ? 10.932 6.177 -5.577 1.00 95.25 138 ASP A C 1
ATOM 1081 O O . ASP A 1 138 ? 10.008 5.785 -6.277 1.00 95.25 138 ASP A O 1
ATOM 1085 N N . ALA A 1 139 ? 10.769 7.110 -4.633 1.00 93.62 139 ALA A N 1
ATOM 1086 C CA . ALA A 1 139 ? 9.499 7.806 -4.428 1.00 93.62 139 ALA A CA 1
ATOM 1087 C C . ALA A 1 139 ? 9.098 8.623 -5.670 1.00 93.62 139 ALA A C 1
ATOM 1089 O O . ALA A 1 139 ? 7.980 8.510 -6.150 1.00 93.62 139 ALA A O 1
ATOM 1090 N N . VAL A 1 140 ? 10.039 9.353 -6.279 1.00 95.44 140 VAL A N 1
ATOM 1091 C CA . VAL A 1 140 ? 9.773 10.059 -7.547 1.00 95.44 140 VAL A CA 1
ATOM 1092 C C . VAL A 1 140 ? 9.423 9.077 -8.671 1.00 95.44 140 VAL A C 1
ATOM 1094 O O . VAL A 1 140 ? 8.532 9.342 -9.474 1.00 95.44 140 VAL A O 1
ATOM 1097 N N . LEU A 1 141 ? 10.108 7.931 -8.743 1.00 96.62 141 LEU A N 1
ATOM 1098 C CA . LEU A 1 141 ? 9.788 6.895 -9.726 1.00 96.62 141 LEU A CA 1
ATOM 1099 C C . LEU A 1 141 ? 8.381 6.314 -9.508 1.00 96.62 141 LEU A C 1
ATOM 1101 O O . LEU A 1 141 ? 7.658 6.084 -10.476 1.00 96.62 141 LEU A O 1
ATOM 1105 N N . GLN A 1 142 ? 7.993 6.105 -8.250 1.00 97.19 142 GLN A N 1
ATOM 1106 C CA . GLN A 1 142 ? 6.650 5.685 -7.867 1.00 97.19 142 GLN A CA 1
ATOM 1107 C C . GLN A 1 142 ? 5.603 6.695 -8.359 1.00 97.19 142 GLN A C 1
ATOM 1109 O O . GLN A 1 142 ? 4.660 6.290 -9.034 1.00 97.19 142 GLN A O 1
ATOM 1114 N N . ASP A 1 143 ? 5.802 7.993 -8.121 1.00 95.94 143 ASP A N 1
ATOM 1115 C CA . ASP A 1 143 ? 4.878 9.052 -8.556 1.00 95.94 143 ASP A CA 1
ATOM 1116 C C . ASP A 1 143 ? 4.705 9.103 -10.082 1.00 95.94 143 ASP A C 1
ATOM 1118 O O . ASP A 1 143 ? 3.595 9.304 -10.589 1.00 95.94 143 ASP A O 1
ATOM 1122 N N . ILE A 1 144 ? 5.792 8.881 -10.832 1.00 97.19 144 ILE A N 1
ATOM 1123 C CA . ILE A 1 144 ? 5.756 8.796 -12.299 1.00 97.19 144 ILE A CA 1
ATOM 1124 C C . ILE A 1 144 ? 4.843 7.649 -12.740 1.00 97.19 144 ILE A C 1
ATOM 1126 O O . ILE A 1 144 ? 3.962 7.859 -13.576 1.00 97.19 144 ILE A O 1
ATOM 1130 N N . TYR A 1 145 ? 5.009 6.454 -12.167 1.00 97.44 145 TYR A N 1
ATOM 1131 C CA . TYR A 1 145 ? 4.181 5.301 -12.522 1.00 97.44 145 TYR A CA 1
ATOM 1132 C C . TYR A 1 145 ? 2.725 5.455 -12.078 1.00 97.44 145 TYR A C 1
ATOM 1134 O O . TYR A 1 145 ? 1.829 5.102 -12.842 1.00 97.44 145 TYR A O 1
ATOM 1142 N N . ILE A 1 146 ? 2.469 6.045 -10.905 1.00 96.56 146 ILE A N 1
ATOM 1143 C CA . ILE A 1 146 ? 1.106 6.373 -10.456 1.00 96.56 146 ILE A CA 1
ATOM 1144 C C . ILE A 1 146 ? 0.431 7.318 -11.457 1.00 96.56 146 ILE A C 1
ATOM 1146 O O . ILE A 1 146 ? -0.727 7.120 -11.831 1.00 96.56 146 ILE A O 1
ATOM 1150 N N . THR A 1 147 ? 1.159 8.330 -11.931 1.00 96.44 147 THR A N 1
ATOM 1151 C CA . THR A 1 147 ? 0.650 9.284 -12.924 1.00 96.44 147 THR A CA 1
ATOM 1152 C C . THR A 1 147 ? 0.360 8.601 -14.261 1.00 96.44 147 THR A C 1
ATOM 1154 O O . THR A 1 147 ? -0.708 8.809 -14.839 1.00 96.44 147 THR A O 1
ATOM 1157 N N . GLU A 1 148 ? 1.274 7.757 -14.745 1.00 96.69 148 GLU A N 1
ATOM 1158 C CA . GLU A 1 148 ? 1.097 6.957 -15.964 1.00 96.69 148 GLU A CA 1
ATOM 1159 C C . GLU A 1 148 ? -0.154 6.068 -15.880 1.00 96.69 148 GLU A C 1
ATOM 1161 O O . GLU A 1 148 ? -1.000 6.098 -16.776 1.00 96.69 148 GLU A O 1
ATOM 1166 N N . ASP A 1 149 ? -0.322 5.343 -14.774 1.00 96.38 149 ASP A N 1
ATOM 1167 C CA . ASP A 1 149 ? -1.494 4.503 -14.519 1.00 96.38 149 ASP A CA 1
ATOM 1168 C C . ASP A 1 149 ? -2.782 5.320 -14.466 1.00 96.38 149 ASP A C 1
ATOM 1170 O O . ASP A 1 149 ? -3.790 4.916 -15.045 1.00 96.38 149 ASP A O 1
ATOM 1174 N N . ALA A 1 150 ? -2.765 6.500 -13.842 1.00 94.69 150 ALA A N 1
ATOM 1175 C CA . ALA A 1 150 ? -3.921 7.393 -13.817 1.00 94.69 150 ALA A CA 1
ATOM 1176 C C . ALA A 1 150 ? -4.317 7.877 -15.225 1.00 94.69 150 ALA A C 1
ATOM 1178 O O . ALA A 1 150 ? -5.504 8.034 -15.517 1.00 94.69 150 ALA A O 1
ATOM 1179 N N . HIS A 1 151 ? -3.354 8.109 -16.123 1.00 94.44 151 HIS A N 1
ATOM 1180 C CA . HIS A 1 151 ? -3.647 8.410 -17.528 1.00 94.44 151 HIS A CA 1
ATOM 1181 C C . HIS A 1 151 ? -4.230 7.209 -18.271 1.00 94.44 151 HIS A C 1
ATOM 1183 O O . HIS A 1 151 ? -5.199 7.376 -19.015 1.00 94.44 151 HIS A O 1
ATOM 1189 N N . ARG A 1 152 ? -3.690 6.010 -18.043 1.00 92.12 152 ARG A N 1
ATOM 1190 C CA . ARG A 1 152 ? -4.182 4.781 -18.675 1.00 92.12 152 ARG A CA 1
ATOM 1191 C C . ARG A 1 152 ? -5.592 4.429 -18.213 1.00 92.12 152 ARG A C 1
ATOM 1193 O O . ARG A 1 152 ? -6.443 4.200 -19.060 1.00 92.12 152 ARG A O 1
ATOM 1200 N N . ARG A 1 153 ? -5.874 4.522 -16.912 1.00 92.56 153 ARG A N 1
ATOM 1201 C CA . ARG A 1 153 ? -7.206 4.292 -16.330 1.00 92.56 153 ARG A CA 1
ATOM 1202 C C . ARG A 1 153 ? -8.292 5.187 -16.923 1.00 92.56 153 ARG A C 1
ATOM 1204 O O . ARG A 1 153 ? -9.417 4.748 -17.072 1.00 92.56 153 ARG A O 1
ATOM 1211 N N . ARG A 1 154 ? -7.962 6.433 -17.280 1.00 90.31 154 ARG A N 1
ATOM 1212 C CA . ARG A 1 154 ? -8.895 7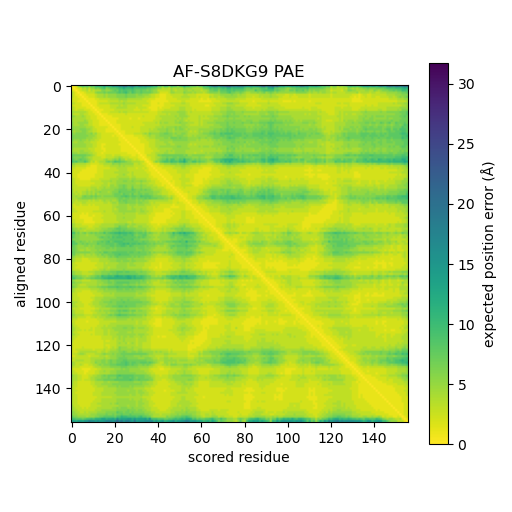.363 -17.951 1.00 90.31 154 ARG A CA 1
ATOM 1213 C C . ARG A 1 154 ? -9.131 7.053 -19.433 1.00 90.31 154 ARG A C 1
ATOM 1215 O O . ARG A 1 154 ? -9.990 7.682 -20.039 1.00 90.31 154 ARG A O 1
ATOM 1222 N N . SER A 1 155 ? -8.310 6.185 -20.016 1.00 87.25 155 SER A N 1
ATOM 1223 C CA . SER A 1 155 ? -8.346 5.830 -21.438 1.00 87.25 155 SER A CA 1
ATOM 1224 C C . SER A 1 155 ? -8.987 4.459 -21.691 1.00 87.25 155 SER A C 1
ATOM 1226 O O . SER A 1 155 ? -9.110 4.078 -22.854 1.00 87.25 155 SER A O 1
ATOM 1228 N N . LEU A 1 156 ? -9.342 3.736 -20.621 1.00 81.94 156 LEU A N 1
ATOM 1229 C CA . LEU A 1 156 ? -10.138 2.506 -20.626 1.00 81.94 156 LEU A CA 1
ATOM 1230 C C . LEU A 1 156 ? -11.614 2.865 -20.437 1.00 81.94 156 LEU A C 1
ATOM 1232 O O . LEU A 1 156 ? -12.434 2.338 -21.216 1.00 81.94 156 LEU A O 1
#

Solvent-accessible surface area (backbone atoms only — not comparable to full-atom values): 8777 Å² total; per-residue (Å²): 81,65,90,51,76,36,29,51,41,81,45,63,67,59,50,45,73,70,39,54,86,70,73,43,69,68,56,43,55,54,28,70,70,52,85,68,58,79,44,45,30,33,31,68,41,74,79,34,77,77,47,93,89,39,71,45,23,40,28,32,30,31,33,48,41,74,46,68,35,75,66,35,75,94,74,42,38,52,44,70,42,43,42,41,30,36,77,22,74,86,43,95,81,66,57,79,43,35,68,41,45,56,76,51,93,57,73,45,28,19,39,24,64,82,49,51,55,76,45,74,47,67,60,49,80,50,89,59,92,82,49,33,25,46,46,73,73,40,49,55,51,48,54,52,52,48,52,52,38,56,55,50,39,75,73,102

Foldseek 3Di:
DDDDAFWKDWDKDQQQVVCVVVVDPVSNVVSVPDDIDIWIWGFHAFPADLDPPDFWGKTKIFTKDAAFDDDDVVQLDDSQQKAAAPPEQDGPVRHDHFDKPPHDPDPRMIGRLPNIDIDIDGNDDDDCVRIIGGDPVSSVSSVVSSVVSVVSSVVD

Secondary structure (DSSP, 8-state):
-PPPTTBEEEEE--HHHHHGGGT-HHHHHHHHHSPP-EEEEEEEE-SS---TT-SEEEEEEEEEEESSPPPBTTTTB-TTSEEEETT----TT-PPPB--BS--SSSSEEEETT---EEEEE-S----TT--B--HHHHHHHHHHHHHHHHHHTT-

Sequence (156 aa):
MVPCHGTYLIVQLDAVRMVEPLQDPVLLAAARVLPSQKYVAHVLEIDELPMPFKRDHKCQLVLVGKGLCQEDEDCCIDSTMCIPISPATVHPLARKPLQPRPIFPFVDCYQCTFATPQVRIPNRPYDHRHAVSLAAHDAVLQDIYITEDAHRRRSL

pLDDT: mean 93.47, std 3.33, range [75.62, 97.88]

Mean predicted aligned error: 3.92 Å

Organism: Fomitopsis schrenkii (NCBI:txid2126942)

Radius of gyration: 16.87 Å; Cα contacts (8 Å, |Δi|>4): 286; chains: 1; bounding box: 42×28×43 Å